Protein AF-A0A0C9WRC1-F1 (afdb_monomer)

Radius of gyration: 14.51 Å; Cα contacts (8 Å, |Δi|>4): 62; chains: 1; bounding box: 42×30×27 Å

Structure (mmCIF, N/CA/C/O backbone):
data_AF-A0A0C9WRC1-F1
#
_entry.id   AF-A0A0C9WRC1-F1
#
loop_
_atom_site.group_PDB
_atom_site.id
_atom_site.type_symbol
_atom_site.label_atom_id
_atom_site.label_alt_id
_atom_site.label_comp_id
_atom_site.label_asym_id
_atom_site.label_entity_id
_atom_site.label_seq_id
_atom_site.pdbx_PDB_ins_code
_atom_site.Cartn_x
_atom_site.Cartn_y
_atom_site.Cartn_z
_atom_site.occupancy
_atom_site.B_iso_or_equiv
_atom_site.auth_seq_id
_atom_site.auth_comp_id
_atom_site.auth_asym_id
_atom_site.auth_atom_id
_atom_site.pdbx_PDB_model_num
ATOM 1 N N . ALA A 1 1 ? -0.909 -21.624 -5.225 1.00 39.69 1 ALA A N 1
ATOM 2 C CA . ALA A 1 1 ? 0.550 -21.490 -5.390 1.00 39.69 1 ALA A CA 1
ATOM 3 C C . ALA A 1 1 ? 0.854 -20.008 -5.542 1.00 39.69 1 ALA A C 1
ATOM 5 O O . ALA A 1 1 ? 0.266 -19.388 -6.416 1.00 39.69 1 ALA A O 1
ATOM 6 N N . ARG A 1 2 ? 1.645 -19.408 -4.644 1.00 48.59 2 ARG A N 1
ATOM 7 C CA . ARG A 1 2 ? 2.134 -18.037 -4.844 1.00 48.59 2 ARG A CA 1
ATOM 8 C C . ARG A 1 2 ? 3.254 -18.162 -5.865 1.00 48.59 2 ARG A C 1
ATOM 10 O O . ARG A 1 2 ? 4.296 -18.701 -5.527 1.00 48.59 2 ARG A O 1
ATOM 17 N N . SER A 1 3 ? 2.992 -17.784 -7.107 1.00 58.16 3 SER A N 1
ATOM 18 C CA . SER A 1 3 ? 4.020 -17.687 -8.137 1.00 58.16 3 SER A CA 1
ATOM 19 C 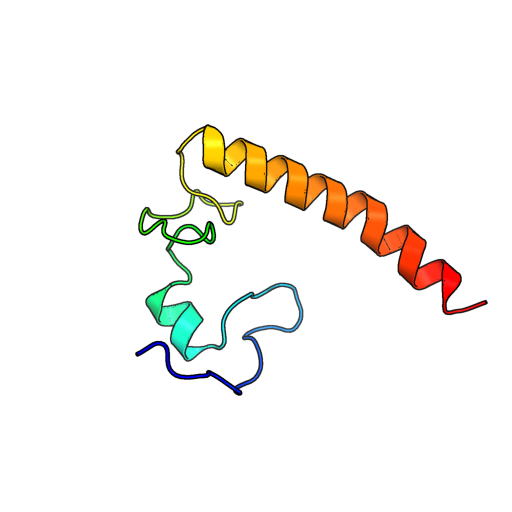C . SER A 1 3 ? 5.130 -16.775 -7.626 1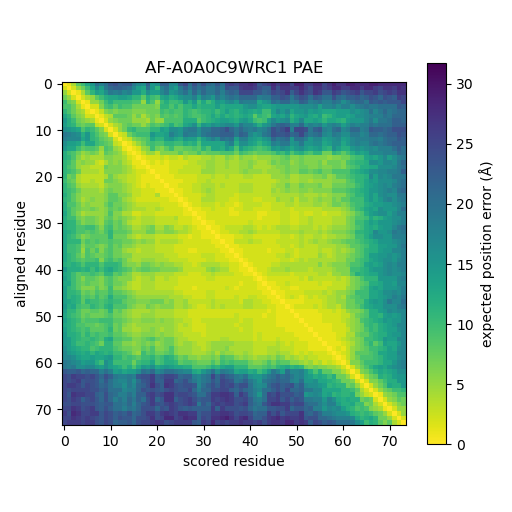.00 58.16 3 SER A C 1
ATOM 21 O O . SER A 1 3 ? 4.863 -15.627 -7.263 1.00 58.16 3 SER A O 1
ATOM 23 N N . ASP A 1 4 ? 6.353 -17.293 -7.562 1.00 62.12 4 ASP A N 1
ATOM 24 C CA . ASP A 1 4 ? 7.556 -16.535 -7.245 1.00 62.12 4 ASP A CA 1
ATOM 25 C C . ASP A 1 4 ? 7.744 -15.425 -8.300 1.00 62.12 4 ASP A C 1
ATOM 27 O O . ASP A 1 4 ? 8.385 -15.626 -9.331 1.00 62.12 4 ASP A O 1
ATOM 31 N N . CYS A 1 5 ? 7.117 -14.255 -8.091 1.00 69.00 5 CYS A N 1
ATOM 32 C CA . CYS A 1 5 ? 7.295 -13.092 -8.968 1.00 69.00 5 CYS A CA 1
ATOM 33 C C . CYS A 1 5 ? 8.739 -12.620 -8.818 1.00 69.00 5 CYS A C 1
ATOM 35 O O . CYS A 1 5 ? 9.082 -11.976 -7.829 1.00 69.00 5 CYS A O 1
ATOM 37 N N . THR A 1 6 ? 9.578 -12.928 -9.804 1.00 68.69 6 THR A N 1
ATOM 38 C CA . THR A 1 6 ? 10.945 -12.397 -9.921 1.00 68.69 6 THR A CA 1
ATOM 39 C C . THR A 1 6 ? 10.982 -11.057 -10.658 1.00 68.69 6 THR A C 1
ATOM 41 O O . THR A 1 6 ? 12.038 -10.434 -10.766 1.00 68.69 6 THR A O 1
ATOM 44 N N . SER A 1 7 ? 9.838 -10.593 -11.174 1.00 69.25 7 SER A N 1
ATOM 45 C CA . SER A 1 7 ? 9.726 -9.307 -11.856 1.00 69.25 7 SER A CA 1
ATOM 46 C C . SER A 1 7 ? 9.998 -8.145 -10.904 1.00 69.25 7 SER A C 1
ATOM 48 O O . SER A 1 7 ? 9.626 -8.176 -9.730 1.00 69.25 7 SER A O 1
ATOM 50 N N . ALA A 1 8 ? 10.609 -7.086 -11.438 1.00 67.06 8 ALA A N 1
ATOM 51 C CA . ALA A 1 8 ? 10.898 -5.882 -10.675 1.00 67.06 8 ALA A CA 1
ATOM 52 C C . ALA A 1 8 ? 9.626 -5.304 -10.028 1.00 67.06 8 ALA A C 1
ATOM 54 O O . ALA A 1 8 ? 8.539 -5.319 -10.616 1.00 67.06 8 ALA A O 1
ATOM 55 N N . LEU A 1 9 ? 9.781 -4.771 -8.815 1.00 73.44 9 LEU A N 1
ATOM 56 C CA . LEU A 1 9 ? 8.715 -4.050 -8.127 1.00 73.44 9 LEU A CA 1
ATOM 57 C C . LEU A 1 9 ? 8.277 -2.849 -8.971 1.00 73.44 9 LEU A C 1
ATOM 59 O O . LEU A 1 9 ? 9.106 -2.088 -9.478 1.00 73.44 9 LEU A O 1
ATOM 63 N N . GLY A 1 10 ? 6.965 -2.678 -9.114 1.00 56.66 10 GLY A N 1
ATOM 64 C CA . GLY A 1 10 ? 6.381 -1.542 -9.805 1.00 56.66 10 GLY A CA 1
ATOM 65 C C . GLY A 1 10 ? 6.684 -0.270 -9.022 1.00 56.66 10 GLY A C 1
ATOM 66 O O . GLY A 1 10 ? 6.152 -0.063 -7.936 1.00 56.66 10 GLY A O 1
ATOM 67 N N . ASN A 1 11 ? 7.523 0.588 -9.600 1.00 49.94 11 ASN A N 1
ATOM 68 C CA . ASN A 1 11 ? 8.000 1.858 -9.052 1.00 49.94 11 ASN A CA 1
ATOM 69 C C . ASN A 1 11 ? 9.034 1.714 -7.921 1.00 49.94 11 ASN A C 1
ATOM 71 O O . ASN A 1 11 ? 8.716 1.423 -6.767 1.00 49.94 11 ASN A O 1
ATOM 75 N N . ALA A 1 12 ? 10.276 2.101 -8.228 1.00 51.00 12 ALA A N 1
ATOM 76 C CA . ALA A 1 12 ? 11.413 2.226 -7.305 1.00 51.00 12 ALA A CA 1
ATOM 77 C C . ALA A 1 12 ? 11.210 3.240 -6.147 1.00 51.00 12 ALA A C 1
ATOM 79 O O . ALA A 1 12 ? 12.147 3.570 -5.426 1.00 51.00 12 ALA A O 1
ATOM 80 N N . ARG A 1 13 ? 9.984 3.746 -5.953 1.00 52.88 13 ARG A N 1
ATOM 81 C CA . ARG A 1 13 ? 9.591 4.734 -4.937 1.00 52.88 13 ARG A CA 1
ATOM 82 C C . ARG A 1 13 ? 8.646 4.166 -3.872 1.00 52.88 13 ARG A C 1
ATOM 84 O O . ARG A 1 13 ? 7.902 4.918 -3.254 1.00 52.88 13 ARG A O 1
ATOM 91 N N . GLY A 1 14 ? 8.678 2.853 -3.636 1.00 56.94 14 GLY A N 1
ATOM 92 C CA . GLY A 1 14 ? 8.012 2.244 -2.478 1.00 56.94 14 GLY A CA 1
ATOM 93 C C . GLY A 1 14 ? 6.822 1.338 -2.780 1.00 56.94 14 GLY A C 1
ATOM 94 O O . GLY A 1 14 ? 6.065 1.043 -1.856 1.00 56.94 14 GLY A O 1
ATOM 95 N N . GLY A 1 15 ? 6.672 0.873 -4.023 1.00 64.75 15 GLY A N 1
ATOM 96 C CA . GLY A 1 15 ? 5.808 -0.270 -4.310 1.00 64.75 15 GLY A CA 1
ATOM 97 C C . GLY A 1 15 ? 6.333 -1.534 -3.622 1.00 64.75 15 GLY A C 1
ATOM 98 O O . GLY A 1 15 ? 7.542 -1.708 -3.465 1.00 64.75 15 GLY A O 1
ATOM 99 N N . VAL A 1 16 ? 5.424 -2.405 -3.185 1.00 72.94 16 VAL A N 1
ATOM 100 C CA . VAL A 1 16 ? 5.760 -3.725 -2.606 1.00 72.94 16 VAL A CA 1
ATOM 101 C C . VAL A 1 16 ? 5.403 -4.882 -3.538 1.00 72.94 16 VAL A C 1
ATOM 103 O O . VAL A 1 16 ? 5.738 -6.026 -3.242 1.00 72.94 16 VAL A O 1
ATOM 106 N N . PHE A 1 17 ? 4.760 -4.586 -4.670 1.00 78.25 17 PHE A N 1
ATOM 107 C CA . PHE A 1 17 ? 4.340 -5.563 -5.663 1.00 78.25 17 PHE A CA 1
ATOM 108 C C . PHE A 1 17 ? 4.956 -5.274 -7.034 1.00 78.25 17 PHE A C 1
ATOM 110 O O . PHE A 1 17 ? 5.219 -4.126 -7.393 1.00 78.25 17 PHE A O 1
ATOM 117 N N . CYS A 1 18 ? 5.186 -6.333 -7.812 1.00 82.69 18 CYS A N 1
ATOM 118 C CA . CYS A 1 18 ? 5.412 -6.213 -9.251 1.00 82.69 18 CYS A CA 1
ATOM 119 C C . CYS A 1 18 ? 4.113 -5.711 -9.931 1.00 82.69 18 CYS A C 1
ATOM 121 O O . CYS A 1 18 ? 3.041 -5.888 -9.353 1.00 82.69 18 CYS A O 1
ATOM 123 N N . PRO A 1 19 ? 4.157 -5.093 -11.128 1.00 81.44 19 PRO A N 1
ATOM 124 C CA . PRO A 1 19 ? 2.980 -4.462 -11.747 1.00 81.44 19 PRO A CA 1
ATOM 125 C C . PRO A 1 19 ? 1.737 -5.360 -11.839 1.00 81.44 19 PRO A C 1
ATOM 127 O O . PRO A 1 19 ? 0.623 -4.889 -11.637 1.00 81.44 19 PRO A O 1
ATOM 130 N N . VAL A 1 20 ? 1.938 -6.659 -12.078 1.00 83.31 20 VAL A N 1
ATOM 131 C CA . VAL A 1 20 ? 0.868 -7.670 -12.096 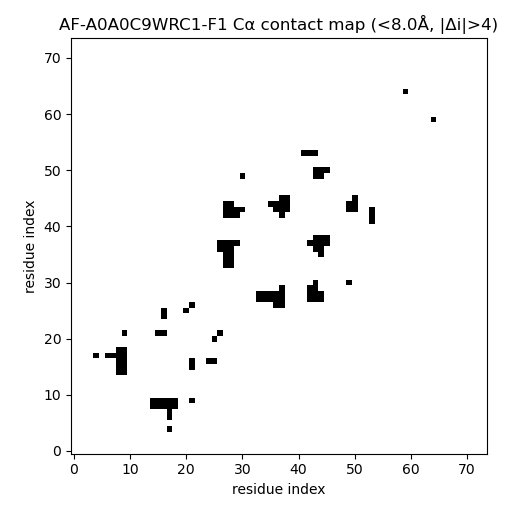1.00 83.31 20 VAL A CA 1
ATOM 132 C C . VAL A 1 20 ? 0.195 -7.777 -10.725 1.00 83.31 20 VAL A C 1
ATOM 134 O O . VAL A 1 20 ? -1.007 -7.574 -10.600 1.00 83.31 20 VAL A O 1
ATOM 137 N N . HIS A 1 21 ? 0.983 -8.000 -9.675 1.00 83.25 21 HIS A N 1
ATOM 138 C CA . HIS A 1 21 ? 0.466 -8.102 -8.312 1.00 83.25 21 HIS A CA 1
ATOM 139 C C . HIS A 1 21 ? -0.039 -6.756 -7.764 1.00 83.25 21 HIS A C 1
ATOM 141 O O . HIS A 1 21 ? -0.886 -6.745 -6.878 1.00 83.25 21 HIS A O 1
ATOM 147 N N . GLU A 1 22 ? 0.429 -5.615 -8.279 1.00 83.75 22 GLU A N 1
ATOM 148 C CA . GLU A 1 22 ? -0.134 -4.305 -7.928 1.00 83.75 22 GLU A CA 1
ATOM 149 C C . GLU A 1 22 ? -1.563 -4.163 -8.473 1.00 83.75 22 GLU A C 1
ATOM 151 O O . GLU A 1 22 ? -2.428 -3.639 -7.778 1.00 83.75 22 GLU A O 1
ATOM 156 N N . ALA A 1 23 ? -1.851 -4.689 -9.667 1.00 83.69 23 ALA A N 1
ATOM 157 C CA . ALA A 1 23 ? -3.214 -4.705 -10.197 1.00 83.69 23 ALA A CA 1
ATOM 158 C C . ALA A 1 23 ? -4.154 -5.602 -9.367 1.00 83.69 23 ALA A C 1
ATOM 160 O O . ALA A 1 23 ? -5.320 -5.267 -9.175 1.00 83.69 23 ALA A O 1
ATOM 161 N N . GLU A 1 24 ? -3.648 -6.719 -8.840 1.00 84.75 24 GLU A N 1
ATOM 162 C CA . GLU A 1 24 ? -4.447 -7.698 -8.086 1.00 84.75 24 GLU A CA 1
ATOM 163 C C . GLU A 1 24 ? -4.589 -7.371 -6.593 1.00 84.75 24 GLU A C 1
ATOM 165 O O . GLU A 1 24 ? -5.580 -7.719 -5.945 1.00 84.75 24 GLU A O 1
ATOM 170 N N . HIS A 1 25 ? -3.558 -6.768 -6.006 1.00 84.44 25 HIS A N 1
ATOM 171 C CA . HIS A 1 25 ? -3.428 -6.611 -4.558 1.00 84.44 25 HIS A CA 1
ATOM 172 C C . HIS A 1 25 ? -3.121 -5.187 -4.124 1.00 84.44 25 HIS A C 1
ATOM 174 O O . HIS A 1 25 ? -3.169 -4.909 -2.927 1.00 84.44 25 HIS A O 1
ATOM 180 N N . GLY A 1 26 ? -2.861 -4.273 -5.058 1.00 83.81 26 GLY A N 1
ATOM 181 C CA . GLY A 1 26 ? -2.545 -2.885 -4.748 1.00 83.81 26 GLY A CA 1
ATOM 182 C C . GLY A 1 26 ? -3.662 -2.189 -3.978 1.00 83.81 26 GLY A C 1
ATOM 183 O O . GLY A 1 26 ? -3.391 -1.302 -3.178 1.00 83.81 26 GLY A O 1
ATOM 184 N N . THR A 1 27 ? -4.922 -2.600 -4.128 1.00 87.88 27 THR A N 1
ATOM 185 C CA . THR A 1 27 ? -6.052 -2.060 -3.349 1.00 87.88 27 THR A CA 1
ATOM 186 C C . THR A 1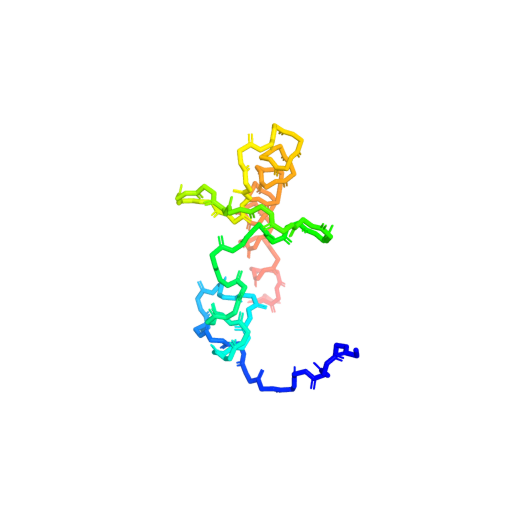 27 ? -6.223 -2.704 -1.975 1.00 87.88 27 THR A C 1
ATOM 188 O O . THR A 1 27 ? -7.000 -2.206 -1.159 1.00 87.88 27 THR A O 1
ATOM 191 N N . ASN A 1 28 ? -5.519 -3.797 -1.692 1.00 90.44 28 ASN A N 1
ATOM 192 C CA . ASN A 1 28 ? -5.699 -4.583 -0.479 1.00 90.44 28 ASN A CA 1
ATOM 193 C C . ASN A 1 28 ? -4.776 -4.091 0.634 1.00 90.44 28 ASN A C 1
ATOM 195 O O . ASN A 1 28 ? -3.830 -3.337 0.430 1.00 90.44 28 ASN A O 1
ATOM 199 N N . CYS A 1 29 ? -5.061 -4.518 1.853 1.00 91.06 29 CYS A N 1
ATOM 200 C CA . CYS A 1 29 ? -4.194 -4.324 2.994 1.00 91.06 29 CYS A CA 1
ATOM 201 C C . CYS A 1 29 ? -2.926 -5.161 2.823 1.00 91.06 29 CYS A C 1
ATOM 203 O O . CYS A 1 29 ? -2.991 -6.359 2.570 1.00 91.06 29 CYS A O 1
ATOM 205 N N . HIS A 1 30 ? -1.767 -4.545 3.030 1.00 88.12 30 HIS A N 1
ATOM 206 C CA . HIS A 1 30 ? -0.479 -5.218 2.869 1.00 88.12 30 HIS A CA 1
ATOM 207 C C . HIS A 1 30 ? -0.046 -5.996 4.128 1.00 88.12 30 HIS A C 1
ATOM 209 O O . HIS A 1 30 ? 1.057 -6.541 4.167 1.00 88.12 30 HIS A O 1
ATOM 215 N N . ILE A 1 31 ? -0.894 -6.073 5.163 1.00 86.44 31 ILE A N 1
ATOM 216 C CA . ILE A 1 31 ? -0.668 -6.979 6.296 1.00 86.44 31 ILE A CA 1
ATOM 217 C C . ILE A 1 31 ? -0.871 -8.420 5.826 1.00 86.44 31 ILE A C 1
ATOM 219 O O . ILE A 1 31 ? -1.867 -8.751 5.180 1.00 86.44 31 ILE A O 1
ATOM 223 N N . LYS A 1 32 ? 0.081 -9.295 6.163 1.00 84.06 32 LYS A N 1
ATOM 224 C CA . LYS A 1 32 ? 0.075 -10.703 5.754 1.00 84.06 32 LYS A CA 1
ATOM 225 C C . LYS A 1 32 ? -1.231 -11.385 6.177 1.00 84.06 32 LYS A C 1
ATOM 227 O O . LYS A 1 32 ? -1.558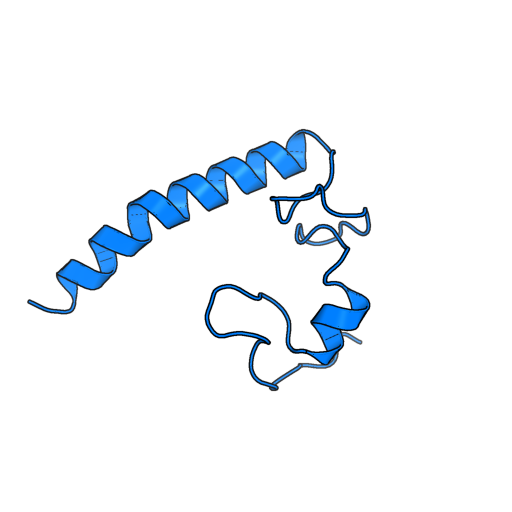 -11.425 7.356 1.00 84.06 32 LYS A O 1
ATOM 232 N N . GLY A 1 33 ? -1.942 -11.953 5.204 1.00 84.88 33 GLY A N 1
ATOM 233 C CA . GLY A 1 33 ? -3.199 -12.674 5.434 1.00 84.88 33 GLY A CA 1
ATOM 234 C C . GLY A 1 33 ? -4.444 -11.785 5.515 1.00 84.88 33 GLY A C 1
ATOM 235 O O . GLY A 1 33 ? -5.537 -12.310 5.689 1.00 84.88 33 GLY A O 1
ATOM 236 N N . CYS A 1 34 ? -4.312 -10.466 5.357 1.00 89.25 34 CYS A N 1
ATOM 237 C CA . CYS A 1 34 ? -5.453 -9.564 5.275 1.00 89.25 34 CYS A CA 1
ATOM 238 C C . CYS A 1 34 ? -5.887 -9.374 3.815 1.00 89.25 34 CYS A C 1
ATOM 240 O O . CYS A 1 34 ? -5.067 -9.066 2.955 1.00 89.25 34 CYS A O 1
ATOM 242 N N . THR A 1 35 ? -7.183 -9.507 3.541 1.00 89.44 35 THR A N 1
ATOM 243 C CA . THR A 1 35 ? -7.784 -9.272 2.213 1.00 89.44 35 THR A CA 1
ATOM 244 C C . THR A 1 35 ? -8.669 -8.026 2.172 1.00 89.44 35 THR A C 1
ATOM 246 O O . THR A 1 35 ? -9.245 -7.710 1.138 1.00 89.44 35 THR A O 1
ATOM 249 N N . ASN A 1 36 ? -8.773 -7.297 3.287 1.00 91.19 36 ASN A N 1
ATOM 250 C CA . ASN A 1 36 ? -9.546 -6.059 3.353 1.00 91.19 36 ASN A CA 1
ATOM 251 C C . ASN A 1 36 ? -8.926 -4.970 2.476 1.00 91.19 36 ASN A C 1
ATOM 253 O O . ASN A 1 36 ? -7.705 -4.900 2.346 1.00 91.19 36 ASN A O 1
ATOM 257 N N . THR A 1 37 ? -9.746 -4.052 1.976 1.00 92.12 37 THR A N 1
ATOM 258 C CA .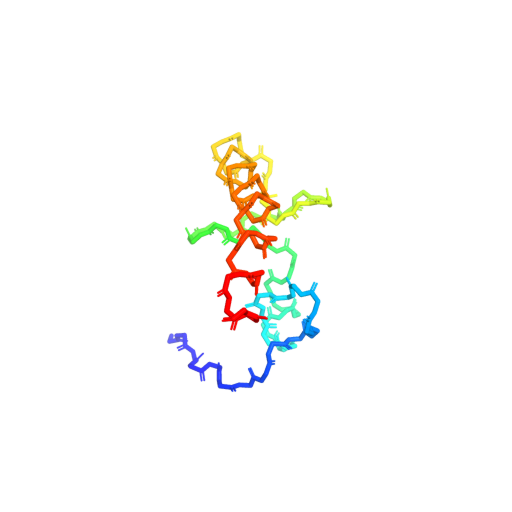 THR A 1 37 ? -9.287 -2.876 1.227 1.00 92.12 37 THR A CA 1
ATOM 259 C C . THR A 1 37 ? -8.445 -1.948 2.107 1.00 92.12 37 THR A C 1
ATOM 261 O O . THR A 1 37 ? -8.771 -1.705 3.275 1.00 92.12 37 THR A O 1
ATOM 264 N N . LYS A 1 38 ? -7.345 -1.414 1.565 1.00 91.50 38 LYS A N 1
ATOM 265 C CA . LYS A 1 38 ? -6.508 -0.439 2.275 1.00 91.50 38 LYS A CA 1
ATOM 266 C C . LYS A 1 38 ? -7.213 0.909 2.405 1.00 91.50 38 LYS A C 1
ATOM 268 O O . LYS A 1 38 ? -7.948 1.340 1.520 1.00 91.50 38 LYS A O 1
ATOM 273 N N . LYS A 1 39 ? -6.937 1.615 3.499 1.00 90.12 39 LYS A N 1
ATOM 274 C CA . LYS A 1 39 ? -7.342 3.008 3.681 1.00 90.12 39 LYS A CA 1
ATOM 275 C C . LYS A 1 39 ? -6.426 3.905 2.848 1.00 90.12 39 LYS A C 1
ATOM 277 O O . LYS A 1 39 ? -5.203 3.772 2.923 1.00 90.12 39 LYS A O 1
ATOM 282 N N . VAL A 1 40 ? -7.016 4.840 2.102 1.00 85.75 40 VAL A N 1
ATOM 283 C CA . VAL A 1 40 ? -6.292 5.847 1.306 1.00 85.75 40 VAL A CA 1
ATOM 284 C C . VAL A 1 40 ? -5.215 6.538 2.154 1.00 85.75 40 VAL A C 1
ATOM 286 O O . VAL A 1 40 ? -5.446 6.873 3.315 1.00 85.75 40 VAL A O 1
ATOM 289 N N . GLY A 1 41 ? -4.022 6.711 1.579 1.00 83.44 41 GLY A N 1
ATOM 290 C CA . GLY A 1 41 ? -2.857 7.286 2.265 1.00 83.44 41 GLY A CA 1
ATOM 291 C C . GLY A 1 41 ? -2.094 6.312 3.172 1.00 83.44 41 GLY A C 1
ATOM 292 O O . GLY A 1 41 ? -1.076 6.687 3.747 1.00 83.44 41 GLY A O 1
ATOM 293 N N . THR A 1 42 ? -2.542 5.059 3.291 1.00 86.25 42 THR A N 1
ATOM 294 C CA . THR A 1 42 ? -1.864 4.010 4.067 1.00 86.25 42 THR A CA 1
ATOM 295 C C . THR A 1 42 ? -1.778 2.710 3.267 1.00 86.25 42 THR A C 1
ATOM 297 O O . THR A 1 42 ? -2.492 2.530 2.282 1.00 86.25 42 THR A O 1
ATOM 300 N N . LEU A 1 43 ? -0.925 1.778 3.699 1.00 87.19 43 LEU A N 1
ATOM 301 C CA . LEU A 1 43 ? -0.904 0.409 3.161 1.00 87.19 43 LEU A CA 1
ATOM 302 C C . LEU A 1 43 ? -1.719 -0.580 4.020 1.00 87.19 43 LEU A C 1
ATOM 304 O O . LEU A 1 43 ? -1.680 -1.788 3.788 1.00 87.19 43 LEU A O 1
ATOM 308 N N . ALA A 1 44 ? -2.464 -0.091 5.017 1.00 90.94 44 ALA A N 1
ATOM 309 C CA . ALA A 1 44 ? -3.268 -0.903 5.929 1.00 90.94 44 ALA A CA 1
ATOM 310 C C . ALA A 1 44 ? -4.772 -0.623 5.775 1.00 90.94 44 ALA A C 1
ATOM 312 O O . ALA A 1 44 ? -5.176 0.466 5.379 1.00 90.94 44 ALA A O 1
ATOM 313 N N . CYS A 1 45 ? -5.625 -1.600 6.092 1.00 93.75 45 CYS A N 1
ATOM 314 C CA . CYS A 1 45 ? -7.077 -1.399 6.166 1.00 93.75 45 CYS A CA 1
ATOM 315 C C . CYS A 1 45 ? -7.483 -0.657 7.448 1.00 93.75 45 CYS A C 1
ATOM 317 O O . CYS A 1 45 ? -6.647 -0.382 8.302 1.00 93.75 45 CYS A O 1
ATOM 319 N N . THR A 1 46 ? -8.770 -0.353 7.612 1.00 93.44 46 THR A N 1
ATOM 320 C CA . THR A 1 46 ? -9.321 0.361 8.781 1.00 93.44 46 THR A CA 1
ATOM 321 C C . THR A 1 46 ? -9.282 -0.428 10.093 1.00 93.44 46 THR A C 1
ATOM 323 O O . THR A 1 46 ? -9.619 0.132 11.132 1.00 93.44 46 THR A O 1
ATOM 326 N N . ASN A 1 47 ? -8.849 -1.696 10.080 1.00 93.81 47 ASN A N 1
ATOM 327 C CA . ASN A 1 47 ? -8.657 -2.463 11.307 1.00 93.81 47 ASN A CA 1
ATOM 328 C C . ASN A 1 47 ? -7.616 -1.751 12.203 1.00 93.81 47 ASN A C 1
ATOM 330 O O . ASN A 1 47 ? -6.479 -1.549 11.759 1.00 93.81 47 ASN A O 1
ATOM 334 N N . PRO A 1 48 ? -7.971 -1.393 13.452 1.00 87.56 48 PRO A N 1
ATOM 335 C CA . PRO A 1 48 ? -7.098 -0.625 14.336 1.00 87.56 48 PRO A CA 1
ATOM 336 C C . PRO A 1 48 ? -5.759 -1.323 14.611 1.00 87.56 48 PRO A C 1
ATOM 338 O O . PRO A 1 48 ? -4.723 -0.661 14.617 1.00 87.56 48 PRO A O 1
ATOM 341 N N . GLY A 1 49 ? -5.739 -2.657 14.723 1.00 93.19 49 GLY A N 1
ATOM 342 C CA . GLY A 1 49 ? -4.493 -3.411 14.903 1.00 93.19 49 GLY A CA 1
ATOM 343 C C . GLY A 1 49 ? -3.550 -3.299 13.699 1.00 93.19 49 GLY A C 1
ATOM 344 O O . GLY A 1 49 ? -2.336 -3.190 13.860 1.00 93.19 49 GLY A O 1
ATOM 345 N N . HIS A 1 50 ? -4.093 -3.251 12.480 1.00 92.62 50 HIS A N 1
ATOM 346 C CA . HIS A 1 50 ? -3.294 -3.099 11.259 1.00 92.62 50 HIS A CA 1
ATOM 347 C C . HIS A 1 50 ? -2.798 -1.662 11.062 1.00 92.62 50 HIS A C 1
ATOM 349 O O . HIS A 1 50 ? -1.685 -1.459 10.577 1.00 92.62 50 HIS A O 1
ATOM 355 N N . GLN A 1 51 ? -3.588 -0.662 11.459 1.00 90.12 51 GLN A N 1
ATOM 356 C CA . GLN A 1 51 ? -3.160 0.740 11.434 1.00 90.12 51 GLN A CA 1
ATOM 357 C C . GLN A 1 51 ? -2.028 1.007 12.429 1.00 90.12 51 GLN A C 1
ATOM 359 O O . GLN A 1 51 ? -1.083 1.721 12.096 1.00 90.12 51 GLN A O 1
ATOM 364 N N . GLU A 1 52 ? -2.064 0.392 13.613 1.00 89.50 52 GLU A N 1
ATOM 365 C CA . GLU A 1 52 ? -0.966 0.493 14.577 1.00 89.50 52 GLU A CA 1
ATOM 366 C C . GLU A 1 52 ? 0.331 -0.113 14.018 1.00 89.50 52 GLU A C 1
ATOM 368 O O . GLU A 1 52 ? 1.392 0.514 14.072 1.00 89.50 52 GLU A O 1
ATOM 373 N N . GLN A 1 53 ? 0.248 -1.306 13.421 1.00 87.25 53 GLN A N 1
ATOM 374 C CA . GLN A 1 53 ? 1.396 -1.948 12.773 1.00 87.25 53 GLN A CA 1
ATOM 375 C C . GLN A 1 53 ? 1.950 -1.098 11.623 1.00 87.25 53 GLN A C 1
ATOM 377 O O . GLN A 1 53 ? 3.167 -0.941 11.498 1.00 87.25 53 GLN A O 1
ATOM 382 N N . TRP A 1 54 ? 1.071 -0.499 10.813 1.00 87.88 54 TRP A N 1
ATOM 383 C CA . TRP A 1 54 ? 1.474 0.429 9.761 1.00 87.88 54 TRP A CA 1
ATOM 384 C C . TRP A 1 54 ? 2.175 1.669 10.320 1.00 87.88 54 TRP A C 1
ATOM 386 O O . TRP A 1 54 ? 3.228 2.043 9.809 1.00 87.88 54 TRP A O 1
ATOM 396 N N . SER A 1 55 ? 1.639 2.268 11.384 1.00 86.38 55 SER A N 1
ATOM 397 C CA . SER A 1 55 ? 2.229 3.433 12.050 1.00 86.38 55 SER A CA 1
ATOM 398 C C . SER A 1 55 ? 3.640 3.134 12.569 1.00 86.38 55 SER A C 1
ATOM 400 O O . SER A 1 55 ? 4.583 3.863 12.257 1.00 86.38 55 SER A O 1
ATOM 402 N N . LYS A 1 56 ? 3.826 1.996 13.255 1.00 86.81 56 LYS A N 1
ATOM 403 C CA . LYS A 1 56 ? 5.144 1.521 13.718 1.00 86.81 56 LYS A CA 1
ATOM 404 C C . LYS A 1 56 ? 6.123 1.336 12.556 1.00 86.81 56 LYS A C 1
AT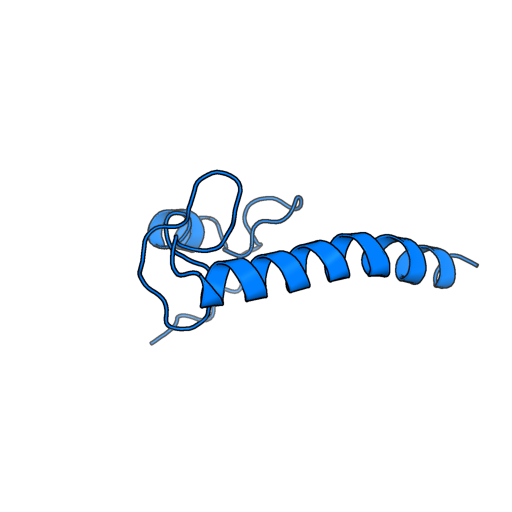OM 406 O O . LYS A 1 56 ? 7.270 1.774 12.632 1.00 86.81 56 LYS A O 1
ATOM 411 N N . ASN A 1 57 ? 5.673 0.725 11.460 1.00 82.31 57 ASN A N 1
ATOM 412 C CA . ASN A 1 57 ? 6.487 0.552 10.258 1.00 82.31 57 ASN A CA 1
ATOM 413 C C . ASN A 1 57 ? 6.861 1.897 9.610 1.00 82.31 57 ASN A C 1
ATOM 415 O O . ASN A 1 57 ? 8.021 2.106 9.263 1.00 82.31 57 ASN A O 1
ATOM 419 N N . ALA A 1 58 ? 5.907 2.820 9.470 1.00 81.88 58 ALA A N 1
ATOM 420 C CA . ALA A 1 58 ? 6.143 4.143 8.902 1.00 81.88 58 ALA A CA 1
ATOM 421 C C . ALA A 1 58 ? 7.150 4.950 9.740 1.00 81.88 58 ALA A C 1
ATOM 423 O O . ALA A 1 58 ? 8.082 5.525 9.178 1.00 81.88 58 ALA A O 1
ATOM 424 N N . TYR A 1 59 ? 7.013 4.917 11.069 1.00 81.12 59 TYR A N 1
ATOM 425 C CA . TYR A 1 59 ? 7.940 5.540 12.015 1.00 81.12 59 TYR A CA 1
ATOM 426 C C . TYR A 1 59 ? 9.354 4.942 11.937 1.00 81.12 59 TYR A C 1
ATOM 428 O O . TYR A 1 59 ? 10.347 5.663 11.850 1.00 81.12 59 TYR A O 1
ATOM 436 N N . ASN A 1 60 ? 9.470 3.613 11.901 1.00 76.69 60 ASN A N 1
ATOM 437 C CA . ASN A 1 60 ? 10.774 2.961 11.789 1.00 76.69 60 ASN A CA 1
ATOM 438 C C . ASN A 1 60 ? 11.442 3.256 10.443 1.00 76.69 60 ASN A C 1
ATOM 440 O O . ASN A 1 60 ? 12.649 3.492 10.394 1.00 76.69 60 ASN A O 1
A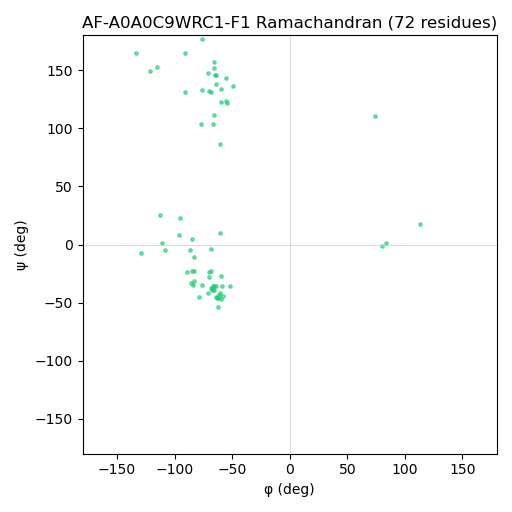TOM 444 N N . ARG A 1 61 ? 10.676 3.292 9.345 1.00 69.94 61 ARG A N 1
ATOM 445 C CA . ARG A 1 61 ? 11.223 3.648 8.030 1.00 69.94 61 ARG A CA 1
ATOM 446 C C . ARG A 1 61 ? 11.663 5.106 7.967 1.00 69.94 61 ARG A C 1
ATOM 448 O O . ARG A 1 61 ? 12.712 5.359 7.383 1.00 69.94 61 ARG A O 1
ATOM 455 N N . SER A 1 62 ? 10.943 6.053 8.561 1.00 65.25 62 SER A N 1
ATOM 456 C CA . SER A 1 62 ? 11.388 7.452 8.577 1.00 65.25 62 SER A CA 1
ATOM 457 C C . SER A 1 62 ? 12.635 7.663 9.449 1.00 65.25 62 SER A C 1
ATOM 459 O O . SER A 1 62 ? 13.532 8.401 9.049 1.00 65.25 62 SER A O 1
ATOM 461 N N . SER A 1 63 ? 12.741 6.964 10.584 1.00 57.75 63 SER A N 1
ATOM 462 C CA . SER A 1 63 ? 13.858 7.099 11.532 1.00 57.75 63 SER A CA 1
ATOM 463 C C . SER A 1 63 ? 15.138 6.354 11.103 1.00 57.75 63 SER A C 1
ATOM 465 O O . SER A 1 63 ? 16.239 6.907 11.143 1.00 57.75 63 SER A O 1
ATOM 467 N N . HIS A 1 64 ? 15.030 5.102 10.641 1.00 51.84 64 HIS A N 1
ATOM 468 C CA . HIS A 1 64 ? 16.204 4.257 10.368 1.00 51.84 64 HIS A CA 1
ATOM 469 C C . HIS A 1 64 ? 16.764 4.398 8.945 1.00 51.84 64 HIS A C 1
ATOM 471 O O . HIS A 1 64 ? 17.955 4.154 8.735 1.00 51.84 64 HIS A O 1
ATOM 477 N N . THR A 1 65 ? 15.956 4.824 7.967 1.00 51.59 65 THR A N 1
ATOM 478 C CA . THR A 1 65 ? 16.415 4.930 6.566 1.00 51.59 65 THR A CA 1
ATOM 479 C C . THR A 1 65 ? 17.426 6.067 6.373 1.00 51.59 65 THR A C 1
ATOM 481 O O . THR A 1 65 ? 18.315 5.959 5.533 1.00 51.59 65 THR A O 1
ATOM 484 N N . LEU A 1 66 ? 17.368 7.128 7.185 1.00 50.94 66 LEU A N 1
ATOM 485 C CA . LEU A 1 66 ? 18.317 8.247 7.095 1.00 50.94 66 LEU A CA 1
ATOM 486 C C . LEU A 1 66 ? 19.640 7.987 7.833 1.00 50.94 66 LEU A C 1
ATOM 488 O O . LEU A 1 66 ? 20.689 8.463 7.397 1.00 50.94 66 LEU A O 1
ATOM 492 N N . SER A 1 67 ? 19.620 7.210 8.917 1.00 49.62 67 SER A N 1
ATOM 493 C CA . SER A 1 67 ? 20.814 6.967 9.741 1.00 49.62 67 SER A CA 1
ATOM 494 C C . SER A 1 67 ? 21.699 5.836 9.202 1.00 49.62 67 SER A C 1
ATOM 496 O O . SER A 1 67 ? 22.923 5.932 9.277 1.00 49.62 67 SER A O 1
ATOM 498 N N . GLY A 1 68 ? 21.111 4.789 8.608 1.00 52.00 68 GLY A N 1
ATOM 499 C CA . GLY A 1 68 ? 21.869 3.659 8.051 1.00 52.00 68 GLY A CA 1
ATOM 500 C C . GLY A 1 68 ? 22.643 4.006 6.774 1.00 52.00 68 GLY A C 1
ATOM 501 O O . GLY A 1 68 ? 23.812 3.652 6.648 1.00 52.00 68 GLY A O 1
ATOM 502 N N . VAL A 1 69 ? 22.031 4.769 5.858 1.00 53.78 69 VAL A N 1
ATOM 503 C CA . VAL A 1 69 ? 22.658 5.167 4.580 1.00 53.78 69 VAL A CA 1
ATOM 504 C C . VAL A 1 69 ? 23.845 6.114 4.796 1.00 53.78 69 VAL A C 1
ATOM 506 O O . VAL A 1 69 ? 24.863 5.991 4.121 1.00 53.78 69 VAL A O 1
ATOM 509 N N . ARG A 1 70 ? 23.773 7.012 5.790 1.00 51.25 70 ARG A N 1
ATOM 510 C CA . ARG A 1 70 ? 24.883 7.923 6.128 1.00 51.25 70 ARG A CA 1
ATOM 511 C C . ARG A 1 70 ? 26.102 7.217 6.727 1.00 51.25 70 ARG A C 1
ATOM 513 O O . ARG A 1 70 ? 27.191 7.772 6.664 1.00 51.25 70 ARG A O 1
ATOM 520 N N . ARG A 1 71 ? 25.941 6.021 7.308 1.00 51.94 71 ARG A N 1
ATOM 521 C CA . ARG A 1 71 ? 27.053 5.260 7.906 1.00 51.94 71 ARG A CA 1
ATOM 522 C C . ARG A 1 71 ? 27.847 4.451 6.869 1.00 51.94 71 ARG A C 1
ATOM 524 O O . ARG A 1 71 ? 28.997 4.141 7.131 1.00 51.94 71 ARG A O 1
ATOM 531 N N . ILE A 1 72 ? 27.255 4.132 5.715 1.00 55.22 72 ILE A N 1
ATOM 532 C CA . ILE A 1 72 ? 27.910 3.358 4.641 1.00 55.22 72 ILE A CA 1
ATOM 533 C C . ILE A 1 72 ? 28.749 4.259 3.712 1.00 55.22 72 ILE A C 1
ATOM 535 O O . ILE A 1 72 ? 29.676 3.782 3.072 1.00 55.22 72 ILE A O 1
ATOM 539 N N . LEU A 1 73 ? 28.453 5.562 3.653 1.00 52.97 73 LEU A N 1
ATOM 540 C CA . LEU A 1 73 ? 29.161 6.541 2.813 1.00 52.97 73 LEU A CA 1
ATOM 541 C C . LEU A 1 73 ? 30.275 7.312 3.552 1.00 52.97 73 LEU A C 1
ATOM 543 O O . LEU A 1 73 ? 30.617 8.417 3.132 1.00 52.97 73 LEU A O 1
ATOM 547 N N . ARG A 1 74 ? 30.818 6.777 4.652 1.00 45.75 74 ARG A N 1
ATOM 548 C CA . A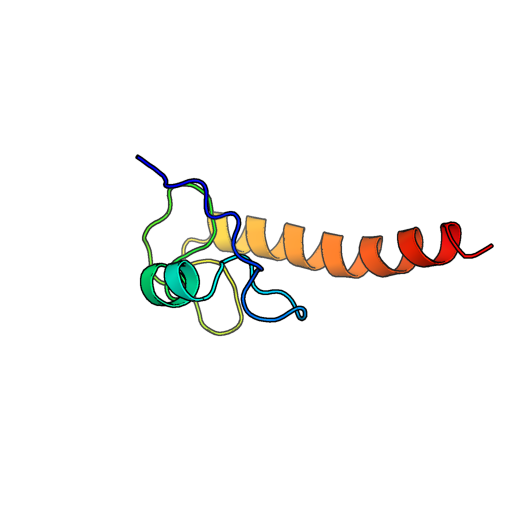RG A 1 74 ? 31.969 7.369 5.348 1.00 45.75 74 ARG A CA 1
ATOM 549 C C . ARG A 1 74 ? 33.159 6.428 5.345 1.00 45.75 74 ARG A C 1
ATOM 551 O O . ARG A 1 74 ? 32.931 5.227 5.598 1.00 45.75 74 ARG A O 1
#

Sequence (74 aa):
ARSDCTSALGNARGGVFCPVHEAEHGTNCHIKGCTNTKKVGTLACTNPGHQEQWSKNAYNRSSHTLSGVRRILR

Secondary structure (DSSP, 8-state):
------SPPS-TTT--S-HHHHHHHTTB--STT--SBPPTTSSS-S-HHHHHHHHHHHHHHHHHHHHHHHHHT-

Foldseek 3Di:
DPPPPPADADDPPDGPHRPVVCVVDVQWQPPPPGGHGPDPPWSHRPPPVSVVVRVVVVVCCVPVVVVVVVVVVD

Organism: NCBI:txid1095629

Solvent-accessible surface area (backbone atoms only — not comparable to full-atom values): 4526 Å² total; per-residue (Å²): 132,85,75,84,77,81,62,67,53,41,55,99,86,76,49,90,30,28,59,71,50,33,76,78,44,59,64,27,17,73,52,90,93,48,80,48,56,34,36,88,97,52,62,24,25,85,51,65,74,45,41,51,53,46,49,55,51,54,52,48,51,66,61,48,58,64,57,56,59,61,62,73,78,107

InterPro domains:
  IPR040898 CxC6 like cysteine cluster associated with KDZ [PF18721] (3-56)

pLDDT: mean 74.93, std 15.84, range [39.69, 93.81]

Mean predicted aligned error: 10.14 Å